Protein AF-A0A1F3ZZJ5-F1 (afdb_monomer_lite)

Radius of gyration: 17.92 Å; chains: 1; bounding box: 28×32×40 Å

Foldseek 3Di:
DDDADCVPCVVVCVVVVVVVVVVCVVVVHDDDDPVVVVVPDPPVPDFAFDWDWDDDPPDDDIDTDGHDTDPDDD

Sequence (74 aa):
MYTLHAELEGGKFLSAFESLLEGWLASGYQLISLRQLAGDLNSKLLPRHEVLLGQIHGRSGTLALQGPEFLAVS

Structure (mmCIF, N/CA/C/O backbone):
data_AF-A0A1F3ZZJ5-F1
#
_entry.id   AF-A0A1F3ZZJ5-F1
#
loop_
_atom_site.group_PDB
_atom_site.id
_atom_site.type_symbol
_atom_site.label_atom_id
_atom_site.label_alt_id
_atom_site.label_comp_id
_atom_site.label_asym_id
_atom_site.label_entity_id
_atom_site.label_seq_id
_atom_site.pdbx_PDB_ins_code
_atom_site.Cartn_x
_atom_site.Cartn_y
_atom_site.Cartn_z
_atom_site.occupancy
_atom_site.B_iso_or_equiv
_atom_site.auth_seq_id
_atom_site.auth_comp_id
_atom_site.auth_asym_id
_atom_site.auth_atom_id
_atom_site.pdbx_PDB_model_num
ATOM 1 N N . MET A 1 1 ? -9.055 1.718 -1.964 1.00 51.62 1 MET A N 1
ATOM 2 C CA . MET A 1 1 ? -7.868 2.089 -1.166 1.00 51.62 1 MET A CA 1
ATOM 3 C C . MET A 1 1 ? -8.328 3.115 -0.153 1.00 51.62 1 MET A C 1
ATOM 5 O O . MET A 1 1 ? -8.790 4.170 -0.567 1.00 51.62 1 MET A O 1
ATOM 9 N N . TYR A 1 2 ? -8.299 2.771 1.130 1.00 59.66 2 TYR A N 1
ATOM 10 C CA . TYR A 1 2 ? -8.620 3.705 2.204 1.00 59.66 2 TYR A CA 1
ATOM 11 C C . TYR A 1 2 ? -7.300 4.139 2.830 1.00 59.66 2 TYR A C 1
ATOM 13 O O . TYR A 1 2 ? -6.520 3.291 3.254 1.00 59.66 2 TYR A O 1
ATOM 21 N N . THR A 1 3 ? -7.040 5.441 2.838 1.00 64.94 3 THR A N 1
ATOM 22 C CA . THR A 1 3 ? -5.897 6.034 3.533 1.00 64.94 3 THR A CA 1
ATOM 23 C C . THR A 1 3 ? -6.481 6.920 4.616 1.00 64.94 3 THR A C 1
ATOM 25 O O . THR A 1 3 ? -7.122 7.915 4.292 1.00 64.94 3 THR A O 1
ATOM 28 N N . LEU A 1 4 ? -6.311 6.525 5.875 1.00 66.69 4 LEU A N 1
ATOM 29 C CA . LEU A 1 4 ? -6.739 7.309 7.028 1.00 66.69 4 LEU A CA 1
ATOM 30 C C . LEU A 1 4 ? -5.512 8.001 7.610 1.00 66.69 4 LEU A C 1
ATOM 32 O O . LEU A 1 4 ? -4.535 7.333 7.962 1.00 66.69 4 LEU A O 1
ATOM 36 N N . HIS A 1 5 ? -5.550 9.322 7.723 1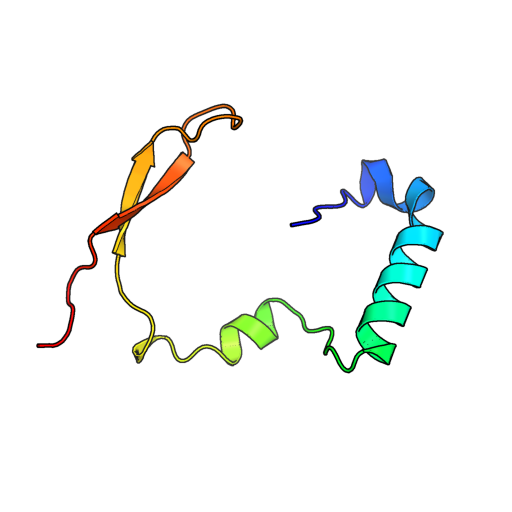.00 72.69 5 HIS A N 1
ATOM 37 C CA . HIS A 1 5 ? -4.455 10.051 8.355 1.00 72.69 5 HIS A CA 1
ATOM 38 C C . HIS A 1 5 ? -4.680 10.026 9.862 1.00 72.69 5 HIS A C 1
ATOM 40 O O . HIS A 1 5 ? -5.567 10.711 10.369 1.00 72.69 5 HIS A O 1
ATOM 46 N N . ALA A 1 6 ? -3.888 9.237 10.592 1.00 69.56 6 ALA A N 1
ATOM 47 C CA . ALA A 1 6 ? -4.051 9.080 12.040 1.00 69.56 6 ALA A CA 1
ATOM 48 C C . ALA A 1 6 ? -4.094 10.433 12.780 1.00 69.56 6 ALA A C 1
ATOM 50 O O . ALA A 1 6 ? -4.879 10.601 13.709 1.00 69.56 6 ALA A O 1
ATOM 51 N N . GLU A 1 7 ? -3.313 11.410 12.315 1.00 66.31 7 GLU A N 1
ATOM 52 C CA . GLU A 1 7 ? -3.206 12.753 12.895 1.00 66.31 7 GLU A CA 1
ATOM 53 C C . GLU A 1 7 ? -4.444 13.648 12.682 1.00 66.31 7 GLU A C 1
ATOM 55 O O . GLU A 1 7 ? -4.735 14.489 13.527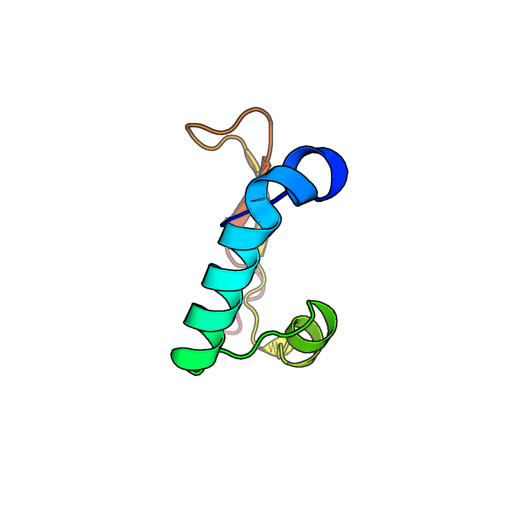 1.00 66.31 7 GLU A O 1
ATOM 60 N N . LEU A 1 8 ? -5.194 13.462 11.589 1.00 66.38 8 LEU A N 1
ATOM 61 C CA . LEU A 1 8 ? -6.359 14.294 11.239 1.00 66.38 8 LEU A CA 1
ATOM 62 C C . LEU A 1 8 ? -7.689 13.601 11.546 1.00 66.38 8 LEU A C 1
ATOM 64 O O . LEU A 1 8 ? -8.697 14.239 11.844 1.00 66.38 8 LEU A O 1
ATOM 68 N N . GLU A 1 9 ? -7.700 12.279 11.437 1.00 76.12 9 GLU A N 1
ATOM 69 C CA . GLU A 1 9 ? -8.912 11.480 11.295 1.00 76.12 9 GLU A CA 1
ATOM 70 C C . GLU A 1 9 ? -8.983 10.349 12.331 1.00 76.12 9 GLU A C 1
ATOM 72 O O . GLU A 1 9 ? -10.062 9.803 12.570 1.00 76.12 9 GLU A O 1
ATOM 77 N N . GLY A 1 10 ? -7.865 10.030 12.997 1.00 71.62 10 GLY A N 1
ATOM 78 C CA . GLY A 1 10 ? -7.743 8.863 13.871 1.00 71.62 10 GLY A CA 1
ATOM 79 C C . GLY A 1 10 ? -8.773 8.828 14.999 1.00 71.62 10 GLY A C 1
ATOM 80 O O . GLY A 1 10 ? -9.414 7.804 15.205 1.00 71.62 10 GLY A O 1
ATOM 81 N N . GLY A 1 11 ? -9.001 9.957 15.682 1.00 77.88 11 GLY A N 1
ATOM 82 C CA . GLY A 1 11 ? -10.002 10.035 16.753 1.00 77.88 11 GLY A CA 1
ATOM 83 C C . GLY A 1 11 ? -11.444 9.959 16.241 1.00 77.88 11 GLY A C 1
ATOM 84 O O . GLY A 1 11 ? -12.264 9.230 16.791 1.00 77.88 11 GLY A O 1
ATOM 85 N N . LYS A 1 12 ? -11.756 10.677 15.153 1.00 84.19 12 LYS A N 1
ATOM 86 C CA . LYS A 1 12 ? -13.114 10.749 14.585 1.00 84.19 12 LYS A CA 1
ATOM 87 C C . LYS A 1 12 ? -13.591 9.401 14.044 1.00 84.19 12 LYS A C 1
ATOM 89 O O . LYS A 1 12 ? -14.782 9.108 14.110 1.00 84.19 12 LYS A O 1
ATOM 94 N N . PHE A 1 13 ? -12.680 8.606 13.495 1.00 84.81 13 PHE A N 1
ATOM 95 C CA . PHE A 1 13 ? -13.014 7.356 12.820 1.00 84.81 13 PHE A CA 1
ATOM 96 C C . PHE A 1 13 ? -12.563 6.109 13.575 1.00 84.81 13 PHE A C 1
ATOM 98 O O . PHE A 1 13 ? -12.637 5.025 13.004 1.00 84.81 13 PHE A O 1
ATOM 105 N N . LEU A 1 14 ? -12.158 6.228 14.844 1.00 86.31 14 LEU A N 1
ATOM 106 C CA . LEU A 1 14 ? -11.690 5.090 15.637 1.00 86.31 14 LEU A CA 1
ATOM 107 C C . LEU A 1 14 ? -12.696 3.929 15.630 1.00 86.31 14 LEU A C 1
ATOM 109 O O . LEU A 1 14 ? -12.355 2.827 15.219 1.00 86.31 14 LEU A O 1
ATOM 113 N N . SER A 1 15 ? -13.961 4.201 15.958 1.00 89.31 15 SER A N 1
ATOM 114 C CA . SER A 1 15 ? -15.009 3.169 15.997 1.00 89.31 15 SER A CA 1
ATOM 115 C C . SER A 1 15 ? -15.299 2.544 14.621 1.00 89.31 15 SER A C 1
ATOM 117 O O . SER A 1 15 ? -15.533 1.339 14.508 1.00 89.31 15 SER A O 1
ATOM 119 N N . ALA A 1 16 ? -15.242 3.341 13.547 1.00 89.25 16 ALA A N 1
ATOM 120 C CA . ALA A 1 16 ? -15.409 2.831 12.186 1.00 89.25 16 ALA A CA 1
ATOM 121 C C . ALA A 1 16 ? -14.211 1.967 11.756 1.00 89.25 16 ALA A C 1
ATOM 123 O O . ALA A 1 16 ? -14.388 0.965 11.066 1.00 89.25 16 ALA A O 1
ATOM 124 N N . PHE A 1 17 ? -13.002 2.341 12.180 1.00 87.62 17 PHE A N 1
ATOM 125 C CA . PHE A 1 17 ? -11.784 1.576 11.946 1.00 87.62 17 PHE A CA 1
ATOM 126 C C . PHE A 1 17 ? -11.821 0.234 12.686 1.00 87.62 17 PHE A C 1
ATOM 128 O O . PHE A 1 17 ? -11.583 -0.794 12.059 1.00 87.62 17 PHE A O 1
ATOM 135 N N . GLU A 1 18 ? -12.206 0.219 13.964 1.00 92.06 18 GLU A N 1
ATOM 136 C CA . GLU A 1 18 ? -12.390 -1.010 14.752 1.00 92.06 18 GLU A CA 1
ATOM 137 C C . GLU A 1 18 ? -13.392 -1.964 14.089 1.00 92.06 18 GLU A C 1
ATOM 139 O O . GLU A 1 18 ? -13.058 -3.119 13.829 1.00 92.06 18 GLU A O 1
ATOM 144 N N . SER A 1 19 ? -14.566 -1.455 13.696 1.00 93.69 19 SER A N 1
ATOM 145 C CA . SER A 1 19 ? -15.599 -2.250 13.009 1.00 93.69 19 SER A CA 1
ATOM 146 C C . SER A 1 19 ? -15.086 -2.883 11.708 1.00 93.69 19 SER A C 1
ATOM 148 O O . SER A 1 19 ? -15.445 -4.004 11.347 1.00 93.69 19 SER A O 1
ATOM 150 N N . LEU A 1 20 ? -14.235 -2.160 10.981 1.00 92.31 20 LEU A N 1
ATOM 151 C CA . LEU A 1 20 ? -13.645 -2.617 9.729 1.00 92.31 20 LEU A CA 1
ATOM 152 C C . LEU A 1 20 ? -12.576 -3.698 9.963 1.00 92.31 20 LEU A C 1
ATOM 154 O O . LEU A 1 20 ? -12.548 -4.683 9.221 1.00 92.31 20 LEU A O 1
ATOM 158 N N . LEU A 1 21 ? -11.759 -3.575 11.014 1.00 93.38 21 LEU A N 1
ATOM 159 C CA . LEU A 1 21 ? -10.817 -4.628 11.410 1.00 93.38 21 LEU A CA 1
ATOM 160 C C . LEU A 1 21 ? -11.546 -5.905 11.843 1.00 93.38 21 LEU A C 1
ATOM 162 O O . LEU A 1 21 ? -11.184 -6.994 11.394 1.00 93.38 21 LEU A O 1
ATOM 166 N N . GLU A 1 22 ? -12.586 -5.778 12.667 1.00 96.25 22 GLU A N 1
ATOM 167 C CA . GLU A 1 22 ? -13.413 -6.909 13.100 1.00 96.25 22 GLU A CA 1
ATOM 168 C C . GLU A 1 22 ? -14.061 -7.620 11.909 1.00 96.25 22 GLU A C 1
ATOM 170 O O . GLU A 1 22 ? -13.970 -8.844 11.794 1.00 96.25 22 GLU A O 1
ATOM 175 N N . GLY A 1 23 ? -14.650 -6.863 10.978 1.00 96.25 23 GLY A N 1
ATOM 176 C CA . GLY A 1 23 ? -15.258 -7.417 9.768 1.00 96.25 23 GLY A CA 1
ATOM 177 C C . GLY A 1 23 ? -14.260 -8.174 8.887 1.00 96.25 23 GLY A C 1
ATOM 178 O O . GLY A 1 23 ? -14.576 -9.247 8.362 1.00 96.25 23 GLY A O 1
ATOM 179 N N . TRP A 1 24 ? -13.034 -7.662 8.749 1.00 95.94 24 TRP A N 1
ATOM 180 C CA . TRP A 1 24 ? -11.972 -8.348 8.013 1.00 95.94 24 TRP A CA 1
ATOM 181 C C . TRP A 1 24 ? -11.538 -9.647 8.689 1.00 95.94 24 TRP A C 1
ATOM 183 O O . TRP A 1 24 ? -11.469 -10.680 8.020 1.00 95.94 24 TRP A O 1
ATOM 193 N N . LEU A 1 25 ? -11.312 -9.625 10.003 1.00 96.88 25 LEU A N 1
ATOM 194 C CA . LEU A 1 25 ? -10.943 -10.824 10.758 1.00 96.88 25 LEU A CA 1
ATOM 195 C C . LEU A 1 25 ? -12.048 -11.889 10.704 1.00 96.88 25 LEU A C 1
ATOM 197 O O . LEU A 1 25 ? -11.760 -13.056 10.443 1.00 96.88 25 LEU A O 1
ATOM 201 N N . ALA A 1 26 ? -13.313 -11.491 10.866 1.00 97.50 26 ALA A N 1
ATOM 202 C CA . ALA A 1 26 ? -14.463 -12.392 10.767 1.00 97.50 26 ALA A CA 1
ATOM 203 C C . ALA A 1 26 ? -14.622 -13.008 9.365 1.00 97.50 26 ALA A C 1
ATOM 205 O O . ALA A 1 26 ? -15.116 -14.126 9.230 1.00 97.50 26 ALA A O 1
ATOM 206 N N . SER A 1 27 ? -14.165 -12.305 8.325 1.00 97.12 27 SER A N 1
ATOM 207 C CA . SER A 1 27 ? -14.159 -12.795 6.940 1.00 97.12 27 SER A CA 1
ATOM 208 C C . SER A 1 27 ? -12.930 -13.657 6.606 1.00 97.12 27 SER A C 1
ATOM 210 O O . SER A 1 27 ? -12.775 -14.082 5.463 1.00 97.12 27 SER A O 1
ATOM 212 N N . GLY A 1 28 ? -12.046 -13.913 7.578 1.00 96.88 28 GLY A N 1
ATOM 213 C CA . GLY A 1 28 ? -10.847 -14.735 7.402 1.00 96.88 28 GLY A CA 1
ATOM 214 C C . GLY A 1 28 ? -9.653 -14.008 6.779 1.00 96.88 28 GLY A C 1
ATOM 215 O O . GLY A 1 28 ? -8.675 -14.659 6.409 1.00 96.88 28 GLY A O 1
ATOM 216 N N . TYR A 1 29 ? -9.696 -12.677 6.658 1.00 95.69 29 TYR A N 1
ATOM 217 C CA . TYR A 1 29 ? -8.533 -11.913 6.212 1.00 95.69 29 TYR A CA 1
ATOM 218 C C . TYR A 1 29 ? -7.450 -11.877 7.290 1.00 95.69 29 TYR A C 1
ATOM 220 O O . TYR A 1 29 ? -7.725 -11.823 8.489 1.00 95.69 29 TYR A O 1
ATOM 228 N N . GLN A 1 30 ? -6.197 -11.831 6.843 1.00 94.62 30 GLN A N 1
ATOM 229 C CA . GLN A 1 30 ? -5.049 -11.619 7.713 1.00 94.62 30 GLN A CA 1
ATOM 230 C C . GLN A 1 30 ? -4.611 -10.1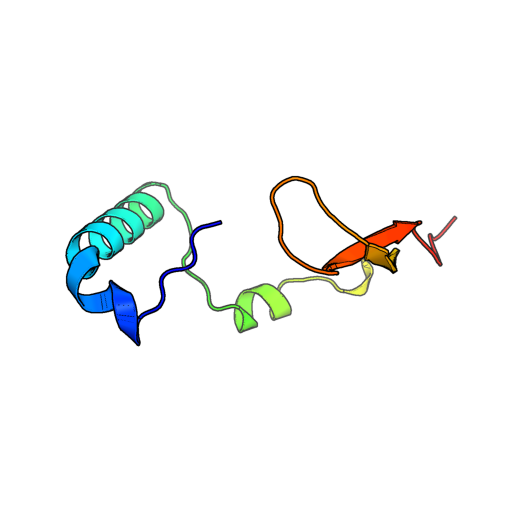57 7.669 1.00 94.62 30 GLN A C 1
ATOM 232 O O . GLN A 1 30 ? -4.359 -9.596 6.603 1.00 94.62 30 GLN A O 1
ATOM 237 N N . LEU A 1 31 ? -4.485 -9.551 8.847 1.00 93.56 31 LEU A N 1
ATOM 238 C CA . LEU A 1 31 ? -3.932 -8.212 9.008 1.00 93.56 31 LEU A CA 1
ATOM 239 C C . LEU A 1 31 ? -2.415 -8.331 9.166 1.00 93.56 31 LEU A C 1
ATOM 241 O O . LEU A 1 31 ? -1.926 -8.732 10.221 1.00 93.56 31 LEU A O 1
ATOM 245 N N . ILE A 1 32 ? -1.673 -8.011 8.107 1.00 94.50 32 ILE A N 1
ATOM 246 C CA . ILE A 1 32 ? -0.210 -8.120 8.080 1.00 94.50 32 ILE A CA 1
ATOM 247 C C . ILE A 1 32 ? 0.453 -6.761 7.877 1.00 94.50 32 ILE A C 1
ATOM 249 O O . ILE A 1 32 ? -0.118 -5.833 7.302 1.00 94.50 32 ILE A O 1
ATOM 253 N N . SER A 1 33 ? 1.697 -6.650 8.335 1.00 92.75 33 SER A N 1
ATOM 254 C CA . SER A 1 33 ? 2.527 -5.482 8.047 1.00 92.75 33 SER A CA 1
ATOM 255 C C . SER A 1 33 ? 2.983 -5.468 6.585 1.00 92.75 33 SER A C 1
ATOM 257 O O . SER A 1 33 ? 3.171 -6.516 5.964 1.00 92.75 33 SER A O 1
ATOM 259 N N . LEU A 1 34 ? 3.290 -4.279 6.056 1.00 92.69 34 LEU A N 1
ATOM 260 C CA . LEU A 1 34 ? 3.896 -4.145 4.723 1.00 92.69 34 LEU A CA 1
ATOM 261 C C . LEU A 1 34 ? 5.227 -4.902 4.599 1.00 92.69 34 LEU A C 1
ATOM 263 O O . LEU A 1 34 ? 5.580 -5.345 3.512 1.00 92.69 34 LEU A O 1
ATOM 267 N N . ARG A 1 35 ? 5.962 -5.080 5.707 1.00 94.69 35 ARG A N 1
ATOM 268 C CA . ARG A 1 35 ? 7.205 -5.862 5.727 1.00 94.69 35 ARG A CA 1
ATOM 269 C C . ARG A 1 35 ? 6.948 -7.346 5.485 1.00 94.69 35 ARG A C 1
ATOM 271 O O . ARG A 1 35 ? 7.694 -7.952 4.728 1.00 94.69 35 ARG A O 1
ATOM 278 N N . GLN A 1 36 ? 5.932 -7.912 6.133 1.00 95.50 36 GLN A N 1
ATOM 279 C CA . GLN A 1 36 ? 5.542 -9.306 5.907 1.00 95.50 36 GLN A CA 1
ATOM 280 C C . GLN A 1 36 ? 5.079 -9.490 4.466 1.00 95.50 36 GLN A C 1
ATOM 282 O O . GLN A 1 36 ? 5.632 -10.329 3.768 1.00 95.50 36 GLN A O 1
ATOM 287 N N . LEU A 1 37 ? 4.194 -8.607 3.988 1.00 92.88 37 LEU A N 1
ATOM 288 C CA . LEU A 1 37 ? 3.744 -8.627 2.598 1.00 92.88 37 LEU A CA 1
ATOM 289 C C . LEU A 1 37 ? 4.926 -8.587 1.618 1.00 92.88 37 LEU A C 1
ATOM 291 O O . LEU A 1 37 ? 4.976 -9.381 0.689 1.00 92.88 37 LEU A O 1
ATOM 295 N N . ALA A 1 38 ? 5.898 -7.697 1.835 1.00 91.94 38 ALA A N 1
ATOM 296 C CA . ALA A 1 38 ? 7.087 -7.611 0.991 1.00 91.94 38 ALA A CA 1
ATOM 297 C C . ALA A 1 38 ? 7.974 -8.867 1.063 1.00 91.94 38 ALA A C 1
ATOM 299 O O . ALA A 1 38 ? 8.580 -9.231 0.059 1.00 91.94 38 ALA A O 1
ATOM 300 N N . GLY A 1 39 ? 8.056 -9.517 2.228 1.00 93.38 39 GLY A N 1
ATOM 301 C CA . GLY A 1 39 ? 8.802 -10.763 2.417 1.00 93.38 39 GLY A CA 1
ATOM 302 C C . GLY A 1 39 ? 8.170 -11.969 1.717 1.00 93.38 39 GLY A C 1
ATOM 303 O O . GLY A 1 39 ? 8.899 -12.840 1.249 1.00 93.38 39 GLY A O 1
ATOM 304 N N . ASP A 1 40 ? 6.843 -11.986 1.592 1.00 92.62 40 ASP A N 1
ATOM 305 C CA . ASP A 1 40 ? 6.095 -13.067 0.938 1.00 92.62 40 ASP A CA 1
ATOM 306 C C . ASP A 1 40 ? 6.108 -12.956 -0.601 1.00 92.62 40 ASP A C 1
ATOM 308 O O . ASP A 1 40 ? 5.791 -13.914 -1.312 1.00 92.62 40 ASP A O 1
ATOM 312 N N . LEU A 1 41 ? 6.499 -11.798 -1.150 1.00 91.44 41 LEU A N 1
ATOM 313 C CA . LEU A 1 41 ? 6.607 -11.596 -2.593 1.00 91.44 41 LEU A CA 1
ATOM 314 C C . LEU A 1 41 ? 7.834 -12.311 -3.169 1.00 91.44 41 LEU A C 1
ATOM 316 O O . LEU A 1 41 ? 8.983 -11.981 -2.870 1.00 91.44 41 LEU A O 1
ATOM 320 N N . ASN A 1 42 ? 7.607 -13.216 -4.121 1.00 90.25 42 ASN A N 1
ATOM 321 C CA . ASN A 1 42 ? 8.686 -13.736 -4.953 1.00 90.25 42 ASN A CA 1
ATOM 322 C C . ASN A 1 42 ? 9.053 -12.715 -6.037 1.00 90.25 42 ASN A C 1
ATOM 324 O O . ASN A 1 42 ? 8.495 -12.719 -7.135 1.00 90.25 42 ASN A O 1
ATOM 328 N N . SER A 1 43 ? 10.030 -11.860 -5.740 1.00 85.06 43 SER A N 1
ATOM 329 C CA . SER A 1 43 ? 10.492 -10.797 -6.643 1.00 85.06 43 SER A CA 1
ATOM 330 C C . SER A 1 43 ? 10.948 -11.286 -8.023 1.00 85.06 43 SER A C 1
ATOM 332 O O . SER A 1 43 ? 10.938 -10.508 -8.974 1.00 85.06 43 SER A O 1
ATOM 334 N N . LYS A 1 44 ? 11.316 -12.567 -8.168 1.00 86.69 44 LYS A N 1
ATOM 335 C CA . LYS A 1 44 ? 11.689 -13.154 -9.465 1.00 86.69 44 LYS A CA 1
ATOM 336 C C . LYS A 1 44 ? 10.493 -13.405 -10.383 1.00 86.69 44 LYS A C 1
ATOM 338 O O . LYS A 1 44 ? 10.699 -13.501 -11.587 1.00 86.69 44 LYS A O 1
ATOM 343 N N . LEU A 1 45 ? 9.289 -13.537 -9.823 1.00 88.69 45 LEU A N 1
ATOM 344 C CA . LEU A 1 45 ? 8.047 -13.762 -10.569 1.00 88.69 45 LEU A CA 1
ATOM 345 C C . LEU A 1 45 ? 7.300 -12.464 -10.889 1.00 88.69 45 LEU A C 1
ATOM 347 O O . LEU A 1 45 ? 6.321 -12.497 -11.627 1.00 88.69 45 LEU A O 1
ATOM 351 N N . LEU A 1 46 ? 7.725 -11.332 -10.325 1.00 89.56 46 LEU A N 1
ATOM 352 C CA . LEU A 1 46 ? 7.095 -10.050 -10.611 1.00 89.56 46 LEU A CA 1
ATOM 353 C C . LEU A 1 46 ? 7.510 -9.562 -12.009 1.00 89.56 46 LEU A C 1
ATOM 355 O O . LEU A 1 46 ? 8.712 -9.540 -12.301 1.00 89.56 46 LEU A O 1
ATOM 359 N N . PRO A 1 47 ? 6.552 -9.143 -12.856 1.00 90.75 47 PRO A N 1
ATOM 360 C CA . PRO A 1 47 ? 6.869 -8.579 -14.158 1.00 90.75 47 PRO A CA 1
ATOM 361 C C . PRO A 1 47 ? 7.600 -7.252 -13.968 1.00 90.75 47 PRO A C 1
ATOM 363 O O . PRO A 1 47 ? 7.307 -6.471 -13.054 1.00 90.75 47 PRO A O 1
ATOM 366 N N . ARG A 1 48 ? 8.583 -6.993 -14.826 1.00 92.19 48 ARG A N 1
ATOM 367 C CA . ARG A 1 48 ? 9.367 -5.759 -14.764 1.00 92.19 48 ARG A CA 1
ATOM 368 C C . ARG A 1 48 ? 8.779 -4.790 -15.768 1.00 92.19 48 ARG A C 1
ATOM 370 O O . ARG A 1 48 ? 8.734 -5.091 -16.948 1.00 92.19 48 ARG A O 1
ATOM 377 N N . HIS A 1 49 ? 8.335 -3.632 -15.304 1.00 95.38 49 HIS A N 1
ATOM 378 C CA . HIS A 1 49 ? 7.748 -2.603 -16.156 1.00 95.38 49 HIS A CA 1
ATOM 379 C C . HIS A 1 49 ? 8.535 -1.307 -16.060 1.00 95.38 49 HIS A C 1
ATOM 381 O O . HIS A 1 49 ? 9.069 -0.973 -14.998 1.00 95.38 49 HIS A O 1
ATOM 387 N N . GLU A 1 50 ? 8.589 -0.567 -17.161 1.00 96.69 50 GLU A N 1
ATOM 388 C CA . GLU A 1 50 ? 9.106 0.797 -17.136 1.00 96.69 50 GLU A CA 1
ATOM 389 C C . GLU A 1 50 ? 8.254 1.678 -16.209 1.00 96.69 50 GLU A C 1
ATOM 391 O O . GLU A 1 50 ? 7.046 1.475 -16.071 1.00 96.69 50 GLU A O 1
ATOM 396 N N . VAL A 1 51 ? 8.876 2.678 -15.581 1.00 96.56 51 VAL A N 1
ATOM 397 C CA . VAL A 1 51 ? 8.158 3.704 -14.815 1.00 96.56 51 VAL A CA 1
ATOM 398 C C . VAL A 1 51 ? 8.036 4.949 -15.679 1.00 96.56 51 VAL A C 1
ATOM 400 O O . VAL A 1 51 ? 9.037 5.588 -16.001 1.00 96.56 51 VAL A O 1
ATOM 403 N N . LEU A 1 52 ? 6.804 5.300 -16.037 1.00 97.75 52 LEU A N 1
ATOM 404 C CA . LEU A 1 52 ? 6.499 6.481 -16.840 1.00 97.75 52 LEU A CA 1
ATOM 405 C C . LEU A 1 52 ? 5.964 7.611 -15.964 1.00 97.75 52 LEU A C 1
ATOM 407 O O . LEU A 1 52 ? 5.455 7.381 -14.870 1.00 97.75 52 LEU A O 1
ATOM 411 N N . LEU A 1 53 ? 6.039 8.840 -16.464 1.00 98.06 53 LEU A N 1
ATOM 412 C CA . LEU A 1 53 ? 5.402 9.998 -15.844 1.00 98.06 53 LEU A CA 1
ATOM 413 C C . LEU A 1 53 ? 4.169 10.396 -16.651 1.00 98.06 53 LEU A C 1
ATOM 415 O O . LEU A 1 53 ? 4.254 10.572 -17.865 1.00 98.06 53 LEU A O 1
ATOM 419 N N . GLY A 1 54 ? 3.027 10.567 -15.988 1.00 96.94 54 GLY A N 1
ATOM 420 C CA . GLY A 1 54 ? 1.798 10.966 -16.671 1.00 96.94 54 GLY A CA 1
ATOM 421 C C . GLY A 1 54 ? 0.690 11.437 -15.740 1.00 96.94 54 GLY A C 1
ATOM 422 O O . GLY A 1 54 ? 0.903 11.649 -14.550 1.00 96.94 54 GLY A O 1
ATOM 423 N N . GLN A 1 55 ? -0.497 11.640 -16.303 1.00 97.31 55 GLN A N 1
ATOM 424 C CA . GLN A 1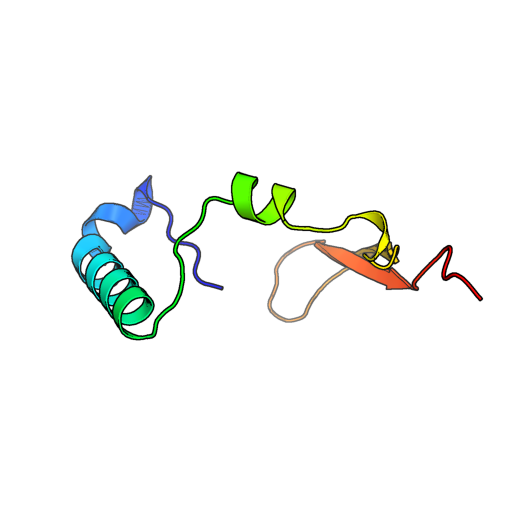 55 ? -1.688 12.093 -15.581 1.00 97.31 55 GLN A CA 1
ATOM 425 C C . GLN A 1 55 ? -2.744 10.984 -15.591 1.00 97.31 55 GLN A C 1
ATOM 427 O O . GLN A 1 55 ? -2.881 10.269 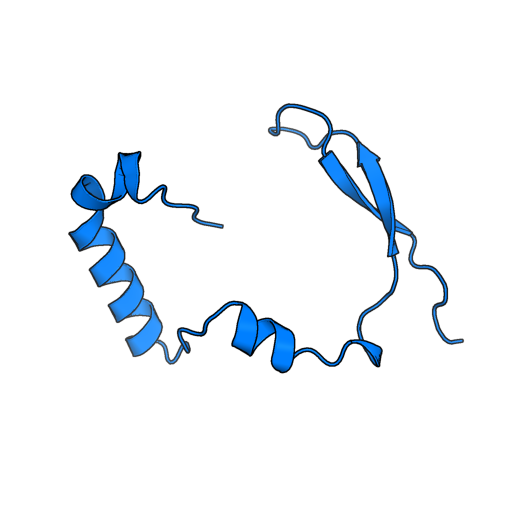-16.583 1.00 97.31 55 GLN A O 1
ATOM 432 N N . ILE A 1 56 ? -3.524 10.869 -14.515 1.00 95.19 56 ILE A N 1
ATOM 433 C CA . ILE A 1 56 ? -4.711 10.004 -14.450 1.00 95.19 56 ILE A CA 1
ATOM 434 C C . ILE A 1 56 ? -5.925 10.897 -14.207 1.00 95.19 56 ILE A C 1
ATOM 436 O O . ILE A 1 56 ? -5.890 11.770 -13.341 1.00 95.19 56 ILE A O 1
ATOM 440 N N . HIS A 1 57 ? -7.010 10.675 -14.951 1.00 95.00 57 HIS A N 1
ATOM 441 C CA . HIS A 1 57 ? -8.248 11.431 -14.767 1.00 95.00 57 HIS A CA 1
ATOM 442 C C . HIS A 1 57 ? -8.733 11.362 -13.306 1.00 95.00 57 HIS A C 1
ATOM 444 O O . HIS A 1 57 ? -8.790 10.287 -12.713 1.00 95.00 57 HIS A O 1
ATOM 450 N N . GLY A 1 58 ? -9.072 12.514 -12.718 1.00 93.31 58 GLY A N 1
ATOM 451 C CA . GLY A 1 58 ? -9.491 12.611 -11.314 1.00 93.31 58 GLY A CA 1
ATOM 452 C C . GLY A 1 58 ? -8.344 12.601 -10.292 1.00 93.31 58 GLY A C 1
ATOM 453 O O . GLY A 1 58 ? -8.602 12.558 -9.089 1.00 93.31 58 GLY A O 1
ATOM 454 N N . ARG A 1 59 ? -7.081 12.651 -10.735 1.00 93.31 59 ARG A N 1
ATOM 455 C CA . ARG A 1 59 ? -5.905 12.796 -9.867 1.00 93.31 59 ARG A CA 1
ATOM 456 C C . ARG A 1 59 ? -5.130 14.055 -10.237 1.00 93.31 59 ARG A C 1
ATOM 458 O O . ARG A 1 59 ? -4.888 14.320 -11.408 1.00 93.31 59 ARG A O 1
ATOM 465 N N . SER A 1 60 ? -4.739 14.818 -9.225 1.00 92.81 60 SER A N 1
ATOM 466 C CA . SER A 1 60 ? -3.941 16.028 -9.410 1.00 92.81 60 SER A CA 1
ATOM 467 C C . SER A 1 60 ? -2.460 15.695 -9.572 1.00 92.81 60 SER A C 1
ATOM 469 O O . SER A 1 60 ? -1.920 14.896 -8.807 1.00 92.81 60 SER A O 1
ATOM 471 N N . GLY A 1 61 ? -1.799 16.393 -10.494 1.00 95.06 6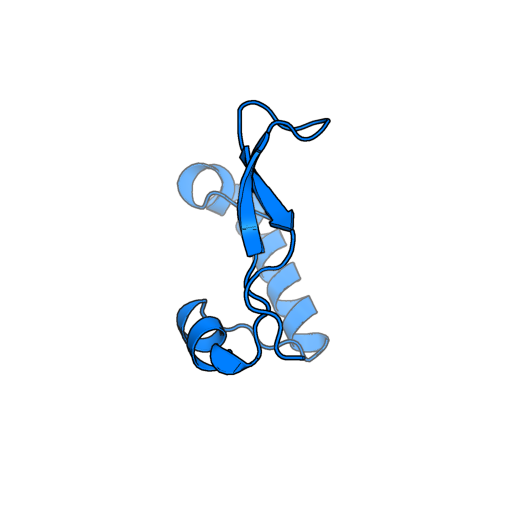1 GLY A N 1
ATOM 472 C CA . GLY A 1 61 ? -0.348 16.357 -10.657 1.00 95.06 61 GLY A CA 1
ATOM 473 C C . GLY A 1 61 ? 0.179 15.140 -11.418 1.00 95.06 61 GLY A C 1
ATOM 474 O O . GLY A 1 61 ? -0.548 14.218 -11.776 1.00 95.06 61 GLY A O 1
ATOM 475 N N . THR A 1 62 ? 1.486 15.161 -11.684 1.00 97.12 62 THR A N 1
ATOM 476 C CA . THR A 1 62 ? 2.186 14.090 -12.404 1.00 97.12 62 THR A CA 1
ATOM 477 C C . THR A 1 62 ? 2.432 12.890 -11.505 1.00 97.12 62 THR A C 1
ATOM 479 O O . THR A 1 62 ? 3.003 13.014 -10.424 1.00 97.12 62 THR A O 1
ATOM 482 N N . LEU A 1 63 ? 2.017 11.721 -11.980 1.00 96.94 63 LEU A N 1
ATOM 483 C CA . LEU A 1 63 ? 2.105 10.444 -11.289 1.00 96.94 63 LEU A CA 1
ATOM 484 C C . LEU A 1 63 ? 3.121 9.529 -11.969 1.00 96.94 63 LEU A C 1
ATOM 486 O O . LEU A 1 63 ? 3.332 9.612 -13.179 1.00 96.94 63 LEU A O 1
ATOM 490 N N . ALA A 1 64 ? 3.684 8.613 -11.182 1.00 97.25 64 ALA A N 1
ATOM 491 C CA . ALA A 1 64 ? 4.362 7.437 -11.703 1.00 97.25 64 ALA A CA 1
ATOM 492 C C . ALA A 1 64 ? 3.316 6.443 -12.233 1.00 97.25 64 ALA A C 1
ATOM 494 O O . ALA A 1 64 ? 2.397 6.058 -11.507 1.00 97.25 64 ALA A O 1
ATOM 495 N N . LEU A 1 65 ? 3.451 6.046 -13.494 1.00 96.62 65 LEU A N 1
ATOM 496 C CA . LEU A 1 65 ? 2.578 5.104 -14.185 1.00 96.62 65 LEU A CA 1
ATOM 497 C C . LEU A 1 65 ? 3.356 3.835 -14.533 1.00 96.62 65 LEU A C 1
ATOM 499 O O . LEU A 1 65 ? 4.548 3.892 -14.836 1.00 96.62 65 LEU A O 1
ATOM 503 N N . GLN A 1 66 ? 2.659 2.701 -14.532 1.00 96.06 66 GLN A N 1
ATOM 504 C CA . GLN A 1 66 ? 3.202 1.448 -15.045 1.00 96.06 66 GLN A CA 1
ATOM 505 C C . GLN A 1 66 ? 3.260 1.511 -16.576 1.00 96.06 66 GLN A C 1
ATOM 507 O O . GLN A 1 66 ? 2.231 1.670 -17.235 1.00 96.06 66 GLN A O 1
ATOM 512 N N . GLY A 1 67 ? 4.467 1.426 -17.126 1.00 95.56 67 GLY A N 1
ATOM 513 C CA . GLY A 1 67 ? 4.734 1.381 -18.558 1.00 95.56 67 GLY A CA 1
ATOM 514 C C . GLY A 1 67 ? 4.729 -0.041 -19.130 1.00 95.56 67 GLY A C 1
ATOM 515 O O . GLY A 1 67 ? 4.284 -0.985 -18.469 1.00 95.56 67 GLY A O 1
ATOM 516 N N . PRO A 1 68 ? 5.225 -0.215 -20.365 1.00 96.19 68 PRO A N 1
ATOM 517 C CA . PRO A 1 68 ? 5.398 -1.527 -20.983 1.00 96.19 68 PRO A CA 1
ATOM 518 C C . PRO A 1 68 ? 6.251 -2.469 -20.126 1.00 96.19 68 PRO A C 1
ATOM 520 O O . PRO A 1 68 ? 7.122 -2.027 -19.373 1.00 96.19 68 PRO A O 1
ATOM 523 N N . GLU A 1 69 ? 5.986 -3.771 -20.235 1.00 94.56 69 GLU A N 1
ATOM 524 C CA . GLU A 1 69 ? 6.858 -4.785 -19.640 1.00 94.56 69 GLU A CA 1
ATOM 525 C C . GLU A 1 69 ? 8.200 -4.814 -20.386 1.00 94.56 69 GLU A C 1
ATOM 527 O O . GLU A 1 69 ? 8.242 -4.703 -21.612 1.00 94.56 69 GLU A O 1
ATOM 532 N N . PHE A 1 70 ? 9.297 -4.985 -19.655 1.00 92.38 70 PHE A N 1
ATOM 533 C CA . PHE A 1 70 ? 10.643 -5.153 -20.187 1.00 92.38 70 PHE A CA 1
ATOM 534 C C . PHE A 1 70 ? 11.308 -6.376 -19.539 1.00 92.38 70 PHE A C 1
ATOM 536 O O . PHE A 1 70 ? 10.977 -6.762 -18.422 1.00 92.38 70 PHE A O 1
ATOM 543 N N . LEU A 1 71 ? 12.263 -7.005 -20.233 1.00 83.94 71 LEU A N 1
ATOM 544 C CA . LEU A 1 71 ? 12.922 -8.248 -19.783 1.00 83.94 71 LEU A CA 1
ATOM 545 C C . LEU A 1 71 ? 11.946 -9.404 -19.483 1.00 83.94 71 LEU A C 1
ATOM 547 O O . LEU A 1 71 ? 12.238 -10.246 -18.627 1.00 83.94 71 LEU A O 1
ATOM 551 N N . ALA A 1 72 ? 10.808 -9.448 -20.182 1.00 75.62 72 ALA A N 1
ATOM 552 C CA . ALA A 1 72 ? 9.930 -10.610 -20.173 1.00 75.62 72 ALA A CA 1
ATOM 553 C C . ALA A 1 72 ? 10.722 -11.828 -20.672 1.00 75.62 72 ALA A C 1
ATOM 555 O O . ALA A 1 72 ? 11.421 -11.756 -21.687 1.00 75.62 72 ALA A O 1
ATOM 556 N N . VAL A 1 73 ? 10.671 -12.928 -19.921 1.00 67.38 73 VAL A N 1
ATOM 557 C CA . VAL A 1 73 ? 11.334 -14.176 -20.310 1.00 67.38 73 VAL A CA 1
ATOM 558 C C . VAL A 1 73 ? 10.502 -14.789 -21.436 1.00 67.38 73 VAL A C 1
ATOM 560 O O . VAL A 1 73 ? 9.325 -15.071 -21.228 1.00 67.38 73 VAL A O 1
ATOM 563 N N . SER A 1 74 ? 11.100 -14.931 -22.621 1.00 59.31 74 SER A N 1
ATOM 564 C CA . SER A 1 74 ? 10.534 -15.664 -23.762 1.00 59.31 74 SER A CA 1
ATOM 565 C C . SER A 1 74 ? 10.512 -17.163 -23.511 1.00 59.31 74 SER A C 1
ATOM 567 O O . SER A 1 74 ? 11.554 -17.650 -23.009 1.00 59.31 74 SER A O 1
#

pLDDT: mean 88.45, std 11.05, range [51.62, 98.06]

Secondary structure (DSSP, 8-state):
-----HHHHTTTTHHHHHHHHHHHHHTT-----HHHHHHH--TTTSPPEEEEEE--TT--S-EEEEEEE-S---